Protein AF-A0A7X9EW48-F1 (afdb_monomer_lite)

pLDDT: mean 90.54, std 7.51, range [60.91, 96.88]

Secondary structure (DSSP, 8-state):
-EEETTEEE----EEEEE-SS-EEEEES--TT--B-S---S-PPTT-B-----

Radius of gyration: 11.85 Å; chains: 1; bounding box: 26×22×29 Å

Sequence (53 aa):
MQIVNNRIRLVAVKTGLQDSKNVEITEGLLPGDQIVKDASVSLQPNTRVKLKQ

Structure (mmCIF, N/CA/C/O backbone):
data_AF-A0A7X9EW48-F1
#
_entry.id   AF-A0A7X9EW48-F1
#
loop_
_atom_site.group_PDB
_atom_site.id
_atom_site.type_symbol
_atom_site.label_atom_id
_atom_site.label_alt_id
_atom_site.label_comp_id
_atom_site.label_asym_id
_atom_site.label_entity_id
_atom_site.label_seq_id
_atom_site.pdbx_PDB_ins_code
_atom_site.Cartn_x
_atom_site.Cartn_y
_atom_site.Cartn_z
_atom_site.occupancy
_atom_site.B_iso_or_equiv
_atom_site.auth_seq_id
_atom_site.auth_comp_id
_atom_site.auth_asym_id
_atom_site.auth_atom_id
_atom_site.pdbx_PDB_model_num
ATOM 1 N N . MET A 1 1 ? 0.094 2.421 -2.762 1.00 85.12 1 MET A N 1
ATOM 2 C CA . MET A 1 1 ? 0.539 2.136 -4.150 1.00 85.12 1 MET A CA 1
ATOM 3 C C . MET A 1 1 ? 0.711 0.639 -4.307 1.00 85.12 1 MET A C 1
ATOM 5 O O . MET A 1 1 ? 1.297 0.037 -3.415 1.00 85.12 1 MET A O 1
ATOM 9 N N . GLN A 1 2 ? 0.214 0.060 -5.400 1.00 92.75 2 G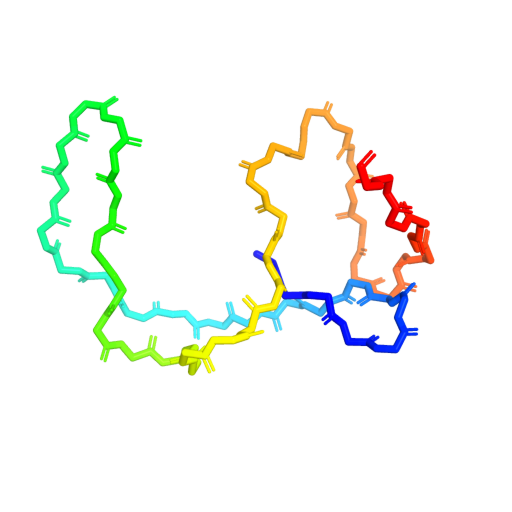LN A N 1
ATOM 10 C CA . GLN A 1 2 ? 0.356 -1.367 -5.715 1.00 92.75 2 GLN A C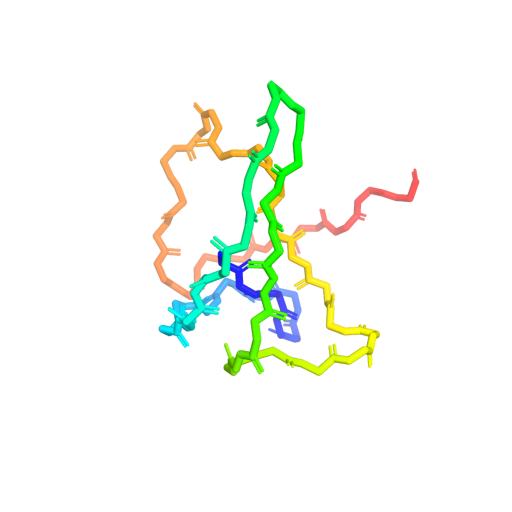A 1
ATOM 11 C C . GLN A 1 2 ? 1.512 -1.564 -6.703 1.00 92.75 2 GLN A C 1
ATOM 13 O O . GLN A 1 2 ? 1.757 -0.704 -7.555 1.00 92.75 2 GLN A O 1
ATOM 18 N N . ILE A 1 3 ? 2.214 -2.688 -6.600 1.00 93.25 3 ILE A N 1
ATOM 19 C CA . ILE A 1 3 ? 3.244 -3.106 -7.549 1.00 93.25 3 ILE A CA 1
ATOM 20 C C . ILE A 1 3 ? 2.637 -4.155 -8.479 1.00 93.25 3 ILE A C 1
ATOM 22 O O . ILE A 1 3 ? 2.217 -5.217 -8.034 1.00 93.25 3 ILE A O 1
ATOM 26 N N . VAL A 1 4 ? 2.616 -3.868 -9.780 1.00 93.50 4 VAL A N 1
ATOM 27 C CA . VAL A 1 4 ? 2.137 -4.790 -10.819 1.00 93.50 4 VAL A CA 1
ATOM 28 C C . VAL A 1 4 ? 3.202 -4.871 -11.902 1.00 93.50 4 VAL A C 1
ATOM 30 O O . VAL A 1 4 ? 3.619 -3.842 -12.432 1.00 93.50 4 VAL A O 1
ATOM 33 N N . ASN A 1 5 ? 3.676 -6.078 -12.224 1.00 92.50 5 ASN A N 1
ATOM 34 C CA . ASN A 1 5 ? 4.722 -6.303 -13.233 1.00 92.50 5 ASN A CA 1
ATOM 35 C C . ASN A 1 5 ? 5.957 -5.402 -13.035 1.00 92.50 5 ASN A C 1
ATOM 37 O O . ASN A 1 5 ? 6.430 -4.755 -13.972 1.00 92.50 5 ASN A O 1
ATOM 41 N N . ASN A 1 6 ? 6.454 -5.311 -11.794 1.00 93.50 6 ASN A N 1
ATOM 42 C CA . ASN A 1 6 ? 7.593 -4.463 -11.417 1.00 93.50 6 ASN A CA 1
ATOM 43 C C . ASN A 1 6 ? 7.392 -2.962 -11.703 1.00 93.50 6 ASN A C 1
ATOM 45 O O . ASN A 1 6 ? 8.367 -2.221 -11.865 1.00 93.50 6 ASN A O 1
ATOM 49 N N . ARG A 1 7 ? 6.144 -2.494 -11.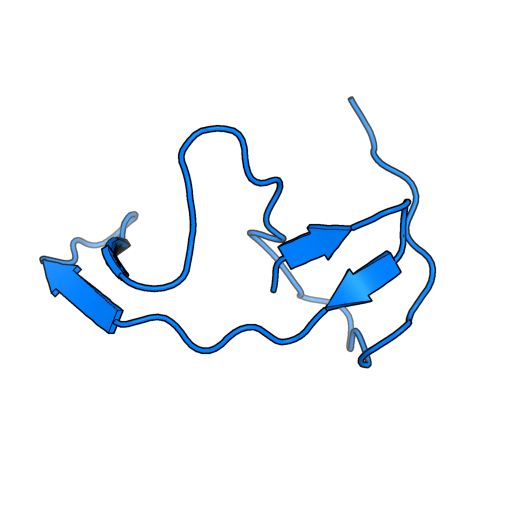766 1.00 93.44 7 ARG A N 1
ATOM 50 C CA . ARG A 1 7 ? 5.803 -1.083 -11.951 1.00 93.44 7 ARG A CA 1
ATOM 51 C C . ARG A 1 7 ? 4.798 -0.607 -10.915 1.00 93.44 7 ARG A C 1
ATOM 53 O O . ARG A 1 7 ? 3.964 -1.375 -10.440 1.00 93.44 7 ARG A O 1
ATOM 60 N N . ILE A 1 8 ? 4.885 0.676 -10.582 1.00 93.50 8 ILE A N 1
ATOM 61 C CA . ILE A 1 8 ? 3.967 1.327 -9.649 1.00 93.50 8 ILE A CA 1
ATOM 62 C C . ILE A 1 8 ? 2.626 1.616 -10.318 1.00 93.50 8 ILE A C 1
ATOM 64 O O . ILE A 1 8 ? 2.565 2.245 -11.375 1.00 93.50 8 ILE A O 1
ATOM 68 N N . ARG A 1 9 ? 1.544 1.232 -9.642 1.00 93.50 9 ARG A N 1
ATOM 69 C CA . ARG A 1 9 ? 0.173 1.613 -9.971 1.00 93.50 9 ARG A CA 1
ATOM 70 C C . ARG A 1 9 ? -0.459 2.359 -8.796 1.00 93.50 9 ARG A C 1
ATOM 72 O O . ARG A 1 9 ? -0.393 1.918 -7.643 1.00 93.50 9 ARG A O 1
ATOM 79 N N . LEU A 1 10 ? -1.089 3.494 -9.095 1.00 92.69 10 LEU A N 1
ATOM 80 C CA . LEU A 1 10 ? -1.995 4.150 -8.156 1.00 92.69 10 LEU A CA 1
ATOM 81 C C . LEU A 1 10 ? -3.319 3.390 -8.134 1.00 92.69 10 LEU A C 1
ATOM 83 O O . LEU A 1 10 ? -3.908 3.121 -9.180 1.00 92.69 10 LEU A O 1
ATOM 87 N N . VAL A 1 11 ? -3.755 3.038 -6.932 1.00 93.56 11 VAL A N 1
ATOM 88 C CA . VAL A 1 11 ? -4.999 2.315 -6.683 1.00 93.56 11 VAL A CA 1
ATOM 89 C C . VAL A 1 11 ? -5.707 3.040 -5.552 1.00 93.56 11 VAL A C 1
ATOM 91 O O . VAL A 1 11 ? -5.088 3.325 -4.526 1.00 93.56 11 VAL A O 1
ATOM 94 N N . ALA A 1 12 ? -6.974 3.379 -5.774 1.00 94.88 12 ALA A N 1
ATOM 95 C CA . ALA A 1 12 ? -7.832 3.912 -4.731 1.00 94.88 12 ALA A CA 1
ATOM 96 C C . ALA A 1 12 ? -8.263 2.764 -3.814 1.00 94.88 12 ALA A C 1
ATOM 98 O O . ALA A 1 12 ? -8.654 1.701 -4.296 1.00 94.88 12 ALA A O 1
ATOM 99 N N . VAL A 1 13 ? -8.186 2.986 -2.507 1.00 96.06 13 VAL A N 1
ATOM 100 C CA . VAL A 1 13 ? -8.584 2.015 -1.486 1.00 96.06 13 VAL A CA 1
ATOM 101 C C . VAL A 1 13 ? -9.575 2.658 -0.536 1.00 96.06 13 VAL A C 1
ATOM 103 O O . VAL A 1 13 ? -9.519 3.871 -0.316 1.00 96.06 13 VAL A O 1
ATOM 106 N N . LYS A 1 14 ? -10.461 1.848 0.042 1.00 96.88 14 LYS A N 1
ATOM 107 C CA . LYS A 1 14 ? -11.228 2.264 1.216 1.00 96.88 14 LYS A CA 1
ATOM 108 C C . LYS A 1 14 ? -10.556 1.718 2.462 1.00 96.88 14 LYS A C 1
ATOM 110 O O . LYS A 1 14 ? -10.157 0.553 2.501 1.00 96.88 14 LYS A O 1
ATOM 115 N N . THR A 1 15 ? -10.420 2.581 3.456 1.00 96.69 15 THR A N 1
ATOM 116 C CA . THR A 1 15 ? -9.812 2.256 4.743 1.00 96.69 15 THR A CA 1
ATOM 117 C C . THR A 1 15 ? -10.882 2.147 5.820 1.00 96.69 15 THR A C 1
ATOM 119 O O . THR A 1 15 ? -11.908 2.825 5.743 1.00 96.69 15 THR A O 1
ATOM 122 N N . GLY A 1 16 ? -10.636 1.297 6.813 1.00 96.50 16 GLY A N 1
ATOM 123 C CA . GLY A 1 16 ? -11.497 1.110 7.979 1.00 96.50 16 GLY A CA 1
ATOM 124 C C . GLY A 1 16 ? -10.829 1.614 9.253 1.00 96.50 16 GLY A C 1
ATOM 125 O O . GLY A 1 16 ? -10.520 2.801 9.383 1.00 96.50 16 GLY A O 1
ATOM 126 N N . LEU A 1 17 ? -10.611 0.696 10.193 1.00 96.81 17 LEU A N 1
ATOM 127 C CA . LEU A 1 17 ? -9.919 0.970 11.447 1.00 96.81 17 LEU A CA 1
ATOM 128 C C . LEU A 1 17 ? -8.439 1.301 11.211 1.00 96.81 17 LEU A C 1
ATOM 130 O O . LEU A 1 17 ? -7.802 0.817 10.276 1.00 96.81 17 LEU A O 1
ATOM 134 N N . GLN A 1 18 ? -7.865 2.112 12.093 1.00 96.81 18 GLN A N 1
ATOM 135 C CA . GLN A 1 18 ? -6.437 2.416 12.079 1.00 96.81 18 GLN A CA 1
ATOM 136 C C . GLN A 1 18 ? -5.889 2.481 13.502 1.00 96.81 18 GLN A C 1
ATOM 138 O O . GLN A 1 18 ? -6.579 2.919 14.425 1.00 96.81 18 GLN A O 1
ATOM 143 N N . ASP A 1 19 ? -4.639 2.064 13.663 1.00 96.19 19 ASP A N 1
ATOM 144 C CA . ASP A 1 19 ? -3.857 2.217 14.886 1.00 96.19 19 ASP A CA 1
ATOM 145 C C . ASP A 1 19 ? -2.559 2.998 14.596 1.00 96.19 19 ASP A C 1
ATOM 147 O O . ASP A 1 19 ? -2.374 3.563 13.518 1.00 96.19 19 ASP A O 1
ATOM 151 N N . SER A 1 20 ? -1.649 3.078 15.570 1.00 94.75 20 SER A N 1
ATOM 152 C CA . SER A 1 20 ? -0.399 3.838 15.426 1.00 94.75 20 SER A CA 1
ATOM 153 C C . SER A 1 20 ? 0.589 3.264 14.402 1.00 94.75 20 SER A C 1
ATOM 155 O O . SER A 1 20 ? 1.552 3.939 14.039 1.00 94.75 20 SER A O 1
ATOM 157 N N . LYS A 1 21 ? 0.394 2.023 13.951 1.00 93.19 21 LYS A N 1
ATOM 158 C CA . LYS A 1 21 ? 1.296 1.279 13.062 1.00 93.19 21 LYS A CA 1
ATOM 159 C C . LYS A 1 21 ? 0.608 0.746 11.806 1.00 93.19 21 LYS A C 1
ATOM 161 O O . LYS A 1 21 ? 1.302 0.499 10.819 1.00 93.19 21 LYS A O 1
ATOM 166 N N . ASN A 1 22 ? -0.705 0.541 11.843 1.00 93.50 22 ASN A N 1
ATOM 167 C CA . ASN A 1 22 ? -1.460 -0.180 10.829 1.00 93.50 22 ASN A CA 1
ATOM 168 C C . ASN A 1 22 ? -2.727 0.573 10.421 1.00 93.50 22 ASN A C 1
ATOM 170 O O . ASN A 1 22 ? -3.362 1.251 11.226 1.00 93.50 22 ASN A O 1
ATOM 174 N N . VAL A 1 23 ? -3.120 0.382 9.164 1.00 94.06 23 VAL A N 1
ATOM 175 C CA . VAL A 1 23 ? -4.395 0.846 8.612 1.00 94.06 23 VAL A CA 1
ATOM 176 C C . VAL A 1 23 ? -5.077 -0.352 7.965 1.00 94.06 23 VAL A C 1
ATOM 178 O O . VAL A 1 23 ? -4.463 -1.062 7.167 1.00 94.06 23 VAL A O 1
ATOM 181 N N . GLU A 1 24 ? -6.335 -0.584 8.315 1.00 95.00 24 GLU A N 1
ATOM 182 C CA . GLU A 1 24 ? -7.174 -1.614 7.716 1.00 95.00 24 GLU A CA 1
ATOM 183 C C . GLU A 1 24 ? -7.629 -1.182 6.319 1.00 95.00 24 GLU A C 1
ATOM 185 O O . GLU A 1 24 ? -8.103 -0.059 6.129 1.00 95.00 24 GLU A O 1
ATOM 190 N N . ILE A 1 25 ? -7.527 -2.092 5.349 1.00 95.50 25 ILE A N 1
ATOM 191 C CA . ILE A 1 25 ? -8.056 -1.912 3.994 1.00 95.50 25 ILE A CA 1
ATOM 192 C C . ILE A 1 25 ? -9.304 -2.780 3.842 1.00 95.50 25 ILE A C 1
ATOM 194 O O . ILE A 1 25 ? -9.222 -3.998 3.986 1.00 95.50 25 ILE A O 1
ATOM 198 N N . THR A 1 26 ? -10.441 -2.163 3.523 1.00 96.62 26 THR A N 1
ATOM 199 C CA . THR A 1 26 ? -11.731 -2.853 3.361 1.00 96.62 26 THR A CA 1
ATOM 200 C C . THR A 1 26 ? -12.083 -3.110 1.896 1.00 96.62 26 THR A C 1
ATOM 202 O O . THR A 1 26 ? -12.758 -4.089 1.591 1.00 96.62 26 THR A O 1
ATOM 205 N N . GLU A 1 27 ? -11.601 -2.270 0.973 1.00 96.56 27 GLU A N 1
ATOM 206 C CA . GLU A 1 27 ? -11.810 -2.419 -0.472 1.00 96.56 27 GLU A CA 1
ATOM 207 C C . GLU A 1 27 ? -10.615 -1.885 -1.282 1.00 96.56 27 GLU A C 1
ATOM 209 O O . GLU A 1 27 ? -9.876 -1.004 -0.834 1.00 96.56 27 GLU A O 1
ATOM 214 N N . GLY A 1 28 ? -10.475 -2.361 -2.523 1.00 94.19 28 GLY A N 1
ATOM 215 C CA . GLY A 1 28 ? -9.532 -1.834 -3.522 1.00 94.19 28 GLY A CA 1
ATOM 216 C C . GLY A 1 28 ? -8.214 -2.603 -3.648 1.00 94.19 28 GLY A C 1
ATOM 217 O O . 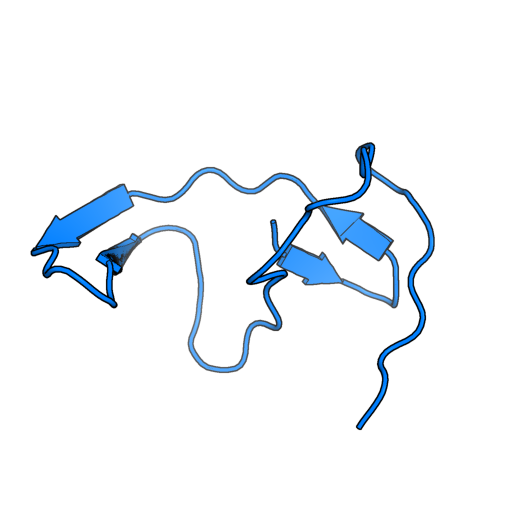GLY A 1 28 ? -7.514 -2.429 -4.642 1.00 94.19 28 GLY A O 1
ATOM 218 N N . LEU A 1 29 ? -7.899 -3.482 -2.696 1.00 95.00 29 LEU A N 1
ATOM 219 C CA . LEU A 1 29 ? -6.773 -4.418 -2.761 1.00 95.00 29 LEU A CA 1
ATOM 220 C C . LEU A 1 29 ? -7.243 -5.832 -2.430 1.00 95.00 29 LEU A C 1
ATOM 222 O O . LEU A 1 29 ? -8.229 -6.016 -1.715 1.00 95.00 29 LEU A O 1
ATOM 226 N N . LEU A 1 30 ? -6.519 -6.821 -2.943 1.00 93.44 30 LEU A N 1
ATOM 227 C CA . LEU A 1 30 ? -6.761 -8.234 -2.689 1.00 93.44 30 LEU A CA 1
ATOM 228 C C . LEU A 1 30 ? -5.619 -8.845 -1.864 1.00 93.44 30 LEU A C 1
ATOM 230 O O . LEU A 1 30 ? -4.470 -8.400 -1.963 1.00 93.44 30 LEU A O 1
ATOM 234 N N . PRO A 1 31 ? -5.891 -9.894 -1.065 1.00 92.75 31 PRO A N 1
ATOM 235 C CA . PRO A 1 31 ? -4.835 -10.651 -0.404 1.00 92.75 31 PRO A CA 1
ATOM 236 C C . PRO A 1 31 ? -3.787 -11.142 -1.410 1.00 92.75 31 PRO A C 1
ATOM 238 O O . PRO A 1 31 ? -4.125 -11.709 -2.447 1.00 92.75 31 PRO A O 1
ATOM 241 N N . GLY A 1 32 ? -2.510 -10.926 -1.091 1.00 91.94 32 GLY A N 1
ATOM 242 C CA . GLY A 1 32 ? -1.383 -11.244 -1.975 1.00 91.94 32 GLY A CA 1
ATOM 243 C C . GLY A 1 32 ? -0.910 -10.078 -2.847 1.00 91.94 32 GLY A C 1
ATOM 244 O O . GLY A 1 32 ? 0.179 -10.166 -3.416 1.00 91.94 32 GLY A O 1
ATOM 245 N N . ASP A 1 33 ? -1.656 -8.969 -2.906 1.00 93.94 33 ASP A N 1
ATOM 246 C CA . ASP A 1 33 ? -1.185 -7.757 -3.570 1.00 93.94 33 ASP A CA 1
ATOM 247 C C . ASP A 1 33 ? 0.074 -7.209 -2.898 1.00 93.94 33 ASP A C 1
ATOM 249 O O . ASP A 1 33 ? 0.132 -6.977 -1.689 1.00 93.94 33 ASP A O 1
ATOM 253 N N . GLN A 1 34 ? 1.093 -6.945 -3.713 1.00 93.69 34 GLN A N 1
ATOM 254 C CA . GLN A 1 34 ? 2.296 -6.275 -3.246 1.00 93.69 34 GLN A CA 1
ATOM 255 C C . GLN A 1 34 ? 2.078 -4.769 -3.220 1.00 93.69 34 GLN A C 1
ATOM 257 O O . GLN A 1 34 ? 1.740 -4.150 -4.233 1.00 93.69 34 GLN A O 1
ATOM 262 N N . ILE A 1 35 ? 2.324 -4.169 -2.060 1.00 92.81 35 ILE A N 1
ATOM 263 C CA . ILE A 1 35 ? 2.183 -2.732 -1.848 1.00 92.81 35 ILE A CA 1
ATOM 264 C C . ILE A 1 35 ? 3.512 -2.089 -1.476 1.00 92.81 35 ILE A C 1
ATOM 266 O O . ILE A 1 35 ? 4.395 -2.705 -0.881 1.00 92.81 35 ILE A O 1
ATOM 270 N N . VAL A 1 36 ? 3.635 -0.806 -1.795 1.00 91.38 36 VAL A N 1
ATOM 271 C CA . VAL A 1 36 ? 4.711 0.034 -1.267 1.00 91.38 36 VAL A CA 1
ATOM 272 C C . VAL A 1 36 ? 4.292 0.539 0.112 1.00 91.38 36 VAL A C 1
ATOM 274 O O . VAL A 1 36 ? 3.296 1.256 0.212 1.00 91.38 36 VAL A O 1
ATOM 277 N N . LYS A 1 37 ? 5.041 0.165 1.158 1.00 87.25 37 LYS A N 1
ATOM 278 C CA . LYS A 1 37 ? 4.806 0.612 2.544 1.00 87.25 37 LYS A CA 1
ATOM 279 C C . LYS A 1 37 ? 5.449 1.970 2.840 1.00 87.25 37 LYS A C 1
ATOM 281 O O . LYS A 1 37 ? 4.835 2.805 3.490 1.00 87.25 37 LYS A O 1
ATOM 286 N N . ASP A 1 38 ? 6.670 2.178 2.359 1.00 79.50 38 ASP A N 1
ATOM 287 C CA . ASP A 1 38 ? 7.438 3.409 2.540 1.00 79.50 38 ASP A CA 1
ATOM 288 C C . ASP A 1 38 ? 7.837 3.947 1.160 1.00 79.50 38 ASP A C 1
ATOM 290 O O . ASP A 1 38 ? 8.496 3.259 0.379 1.00 79.50 38 ASP A O 1
ATOM 294 N N . ALA A 1 39 ? 7.376 5.160 0.853 1.00 68.19 39 ALA A N 1
ATOM 295 C CA . ALA A 1 39 ? 7.702 5.904 -0.358 1.00 68.19 39 ALA A CA 1
ATOM 296 C C . ALA A 1 39 ? 8.386 7.232 0.006 1.00 68.19 39 ALA A C 1
ATOM 298 O O . ALA A 1 39 ? 8.040 8.289 -0.512 1.00 68.19 39 ALA A O 1
ATOM 299 N N . SER A 1 40 ? 9.369 7.175 0.907 1.00 73.62 40 SER A N 1
ATOM 300 C CA . SER A 1 40 ? 10.302 8.270 1.232 1.00 73.62 40 SER A CA 1
ATOM 301 C C . SER A 1 40 ? 11.020 8.853 0.004 1.00 73.62 40 SER A C 1
ATOM 303 O O . SER A 1 40 ? 11.603 9.933 0.072 1.00 73.62 40 SER A O 1
ATOM 305 N N . VAL A 1 41 ? 10.934 8.173 -1.140 1.00 76.94 41 VAL A N 1
ATOM 306 C CA . VAL A 1 41 ? 11.336 8.657 -2.461 1.00 76.94 41 VAL A CA 1
ATOM 307 C C . VAL A 1 41 ? 10.088 8.980 -3.286 1.00 76.94 41 VAL A C 1
ATOM 309 O O . VAL A 1 41 ? 9.130 8.210 -3.294 1.00 76.94 41 VAL A O 1
ATOM 312 N N . SER A 1 42 ? 10.118 10.086 -4.037 1.00 81.25 42 SER A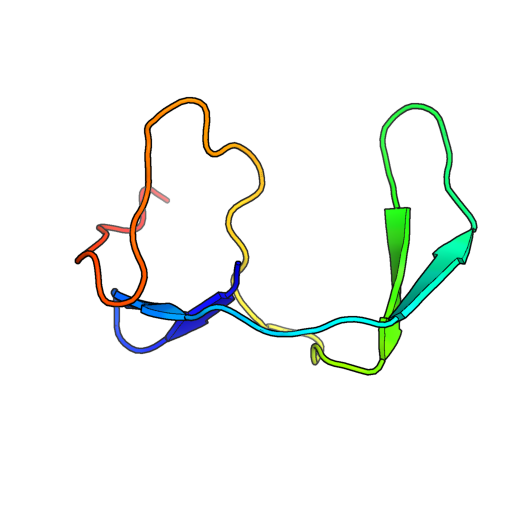 N 1
ATOM 313 C CA . SER A 1 42 ? 9.033 10.477 -4.949 1.00 81.25 42 SER A CA 1
ATOM 314 C C . SER A 1 42 ? 8.844 9.432 -6.059 1.00 81.25 42 SER A C 1
ATOM 316 O O . SER A 1 42 ? 9.542 9.436 -7.075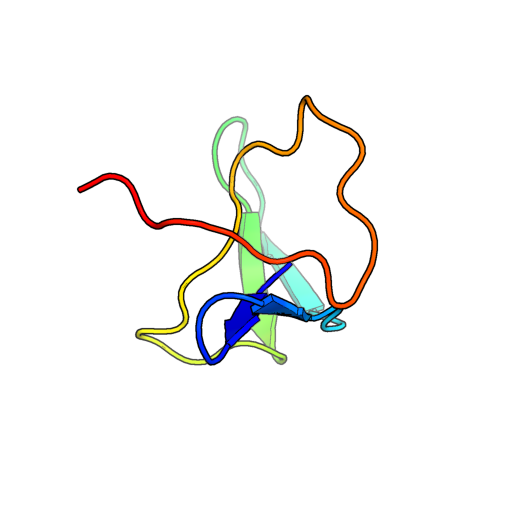 1.00 81.25 42 SER A O 1
ATOM 318 N N . LEU A 1 43 ? 7.913 8.499 -5.846 1.00 86.31 43 LEU A N 1
ATOM 319 C CA . LEU A 1 43 ? 7.510 7.494 -6.825 1.00 86.31 43 LEU A CA 1
ATOM 320 C C . LEU A 1 43 ? 6.354 8.037 -7.661 1.00 86.31 43 LEU A C 1
ATOM 322 O O . LEU A 1 43 ? 5.300 8.390 -7.139 1.00 86.31 43 LEU A O 1
ATOM 326 N N . GLN A 1 44 ? 6.547 8.068 -8.973 1.00 90.06 44 GLN A N 1
ATOM 327 C CA . GLN A 1 44 ? 5.502 8.425 -9.922 1.00 90.06 44 GLN A CA 1
ATOM 328 C C . GLN A 1 44 ? 4.752 7.161 -10.375 1.00 90.06 44 GLN A C 1
ATOM 330 O O . GLN A 1 44 ? 5.288 6.045 -10.306 1.00 90.06 44 GLN A O 1
ATOM 335 N N . PRO A 1 45 ? 3.505 7.289 -10.857 1.00 90.19 45 PRO A N 1
ATOM 336 C CA . PRO A 1 45 ? 2.838 6.196 -11.552 1.00 90.19 45 PRO A CA 1
ATOM 337 C C . PRO A 1 45 ? 3.726 5.653 -12.677 1.00 90.19 45 PRO A C 1
ATOM 339 O O . PRO A 1 45 ? 4.433 6.412 -13.337 1.00 90.19 45 PRO A O 1
ATOM 342 N N . ASN A 1 46 ? 3.685 4.340 -12.909 1.00 93.31 46 ASN A N 1
ATOM 343 C CA . ASN A 1 46 ? 4.468 3.642 -13.934 1.00 93.31 46 ASN A CA 1
ATOM 344 C C . ASN A 1 46 ? 5.999 3.629 -13.708 1.00 93.31 46 ASN A C 1
ATOM 346 O O . ASN A 1 46 ? 6.724 3.050 -14.522 1.00 93.31 46 ASN A O 1
ATOM 350 N N . THR A 1 47 ? 6.508 4.176 -12.596 1.00 92.81 47 THR A N 1
ATOM 351 C CA . THR A 1 47 ? 7.917 4.020 -12.207 1.00 92.81 47 THR A CA 1
ATOM 352 C C . THR A 1 47 ? 8.274 2.539 -12.084 1.00 92.81 47 THR A C 1
ATOM 354 O O . THR A 1 47 ? 7.555 1.757 -11.453 1.00 92.81 47 THR A O 1
ATOM 357 N N . ARG A 1 48 ? 9.400 2.145 -12.691 1.00 92.56 48 ARG A N 1
ATOM 358 C CA . ARG A 1 48 ? 9.946 0.789 -12.586 1.00 92.56 48 ARG A CA 1
ATOM 359 C C . ARG A 1 48 ? 10.569 0.589 -11.209 1.00 92.56 48 ARG A C 1
ATOM 361 O O . ARG A 1 48 ? 11.386 1.395 -10.777 1.00 92.56 48 ARG A O 1
ATOM 368 N N . VAL A 1 49 ? 10.237 -0.523 -10.568 1.00 90.56 49 VAL A N 1
ATOM 369 C CA . VAL A 1 49 ? 10.759 -0.900 -9.254 1.00 90.56 49 VAL A CA 1
ATOM 370 C C . VAL A 1 49 ? 11.382 -2.289 -9.284 1.00 90.56 49 VAL A C 1
ATOM 372 O O . VAL A 1 49 ? 10.999 -3.167 -10.063 1.00 90.56 49 VAL A O 1
ATOM 375 N N . LYS A 1 50 ? 12.371 -2.495 -8.418 1.00 89.56 50 LYS A N 1
ATOM 376 C CA . LYS A 1 50 ? 12.961 -3.806 -8.163 1.00 89.56 50 LYS A CA 1
ATOM 377 C C . LYS A 1 50 ? 12.580 -4.218 -6.752 1.00 89.56 50 LYS A C 1
ATOM 379 O O . LYS A 1 50 ? 12.856 -3.490 -5.805 1.00 89.56 50 LYS A O 1
ATOM 384 N N . LEU A 1 51 ? 11.951 -5.379 -6.634 1.00 83.62 51 LEU A N 1
ATOM 385 C CA . LEU A 1 51 ? 11.653 -5.970 -5.340 1.00 83.62 51 LEU A CA 1
ATOM 386 C C . LEU A 1 51 ? 12.974 -6.390 -4.695 1.00 83.62 51 LEU A C 1
ATOM 388 O O . LEU A 1 51 ? 13.776 -7.091 -5.319 1.00 83.62 51 LEU A O 1
ATOM 392 N N . LYS A 1 52 ? 13.208 -5.927 -3.471 1.00 75.69 52 LYS A N 1
ATOM 393 C CA . LYS A 1 52 ? 14.255 -6.459 -2.606 1.00 75.69 52 LYS A CA 1
ATOM 394 C C . LYS A 1 52 ? 13.555 -7.429 -1.658 1.00 75.69 52 LYS A C 1
ATOM 396 O O . LYS A 1 52 ? 12.639 -7.004 -0.958 1.00 75.69 52 LYS A O 1
ATOM 401 N N . GLN A 1 53 ? 13.907 -8.709 -1.760 1.00 60.91 53 GLN A N 1
ATOM 402 C CA . GLN A 1 53 ? 13.467 -9.734 -0.813 1.00 60.91 53 GLN A CA 1
ATOM 403 C C . GLN A 1 53 ? 14.183 -9.542 0.521 1.00 60.91 53 GLN A C 1
ATOM 405 O O . GLN A 1 53 ? 15.355 -9.090 0.485 1.00 60.91 53 GLN A O 1
#

Foldseek 3Di:
DWADPQFDDDWDFDWDDDDPQDIHTDDGDDPPTDDDPDCPDDHDGGDGHDDDD